Protein AF-A0A3N5LEY4-F1 (afdb_monomer_lite)

Secondary structure (DSSP, 8-state):
----------------PPTTHHHHHHHHHHHHHHHHHHHH--HHHHHHHHHHH--

Radius of gyration: 17.39 Å; chains: 1; bounding box: 45×21×46 Å

Structure (mmCIF, N/CA/C/O backbone):
data_AF-A0A3N5LEY4-F1
#
_entry.id   AF-A0A3N5LEY4-F1
#
loop_
_atom_site.group_PDB
_atom_site.id
_atom_site.type_symbol
_atom_site.label_atom_id
_atom_site.label_alt_id
_atom_site.label_comp_id
_atom_site.label_asym_id
_atom_site.label_entity_id
_atom_site.label_seq_id
_atom_site.pdbx_PDB_ins_code
_atom_site.Cartn_x
_atom_site.Cartn_y
_atom_site.Cartn_z
_atom_site.occupancy
_atom_site.B_iso_or_equiv
_atom_site.auth_seq_id
_atom_site.auth_comp_id
_atom_site.auth_asym_id
_atom_site.auth_atom_id
_atom_site.pdbx_PDB_model_num
ATOM 1 N N . MET A 1 1 ? 33.573 -13.107 31.312 1.00 46.88 1 MET A N 1
ATOM 2 C CA . MET A 1 1 ? 32.259 -13.294 30.664 1.00 46.88 1 MET A CA 1
ATOM 3 C C . MET A 1 1 ? 31.931 -12.018 29.895 1.00 46.88 1 MET A C 1
ATOM 5 O O . MET A 1 1 ? 31.327 -11.122 30.461 1.00 46.88 1 MET A O 1
ATOM 9 N N . ALA A 1 2 ? 32.444 -11.870 28.671 1.00 42.06 2 ALA A N 1
ATOM 10 C CA . ALA A 1 2 ? 32.192 -10.697 27.832 1.00 42.06 2 ALA A CA 1
ATOM 11 C C . ALA A 1 2 ? 31.190 -11.104 26.749 1.00 42.06 2 ALA A C 1
ATOM 13 O O . ALA A 1 2 ? 31.535 -11.827 25.817 1.00 42.06 2 ALA A O 1
ATOM 14 N N . THR A 1 3 ? 29.932 -10.718 26.936 1.00 57.56 3 THR A N 1
ATOM 15 C CA . THR A 1 3 ? 28.862 -10.961 25.969 1.00 57.56 3 THR A CA 1
ATOM 16 C C . THR A 1 3 ? 29.079 -10.028 24.784 1.00 57.56 3 THR A C 1
ATOM 18 O O . THR A 1 3 ? 28.916 -8.816 24.896 1.00 57.56 3 THR A O 1
ATOM 21 N N . ASN A 1 4 ? 29.503 -10.599 23.660 1.00 60.22 4 ASN A N 1
ATOM 22 C CA . ASN A 1 4 ? 29.686 -9.892 22.403 1.00 60.22 4 ASN A CA 1
ATOM 23 C C . ASN A 1 4 ? 28.298 -9.596 21.807 1.00 60.22 4 ASN A C 1
ATOM 25 O O . ASN A 1 4 ? 27.669 -10.478 21.223 1.00 60.22 4 ASN A O 1
ATOM 29 N N . CYS A 1 5 ? 27.790 -8.378 22.003 1.00 62.31 5 CYS A N 1
ATOM 30 C CA . CYS A 1 5 ? 26.568 -7.902 21.356 1.00 62.31 5 CYS A CA 1
ATOM 31 C C . CYS A 1 5 ? 26.832 -7.733 19.853 1.00 62.31 5 CYS A C 1
ATOM 33 O O . CYS A 1 5 ? 27.338 -6.701 19.415 1.00 62.31 5 CYS A O 1
ATOM 35 N N . LEU A 1 6 ? 26.512 -8.756 19.059 1.00 64.25 6 LEU A N 1
ATOM 36 C CA . LEU A 1 6 ? 26.458 -8.654 17.603 1.00 64.25 6 LEU A CA 1
ATOM 37 C C . LEU A 1 6 ? 25.309 -7.715 17.225 1.00 64.25 6 LEU A C 1
ATOM 39 O O . LEU A 1 6 ? 24.143 -8.106 17.216 1.00 64.25 6 LEU A O 1
ATOM 43 N N . ALA A 1 7 ? 25.647 -6.462 16.931 1.00 61.59 7 ALA A N 1
ATOM 44 C CA . ALA A 1 7 ? 24.769 -5.574 16.194 1.00 61.59 7 ALA A CA 1
ATOM 45 C C . ALA A 1 7 ? 24.489 -6.228 14.835 1.00 61.59 7 ALA A C 1
ATOM 47 O O . ALA A 1 7 ? 25.403 -6.425 14.034 1.00 61.59 7 ALA A O 1
ATOM 48 N N . ILE A 1 8 ? 23.233 -6.601 14.596 1.00 65.75 8 ILE A N 1
ATOM 49 C CA . ILE A 1 8 ? 22.755 -7.022 13.281 1.00 65.75 8 ILE A CA 1
ATOM 50 C C . ILE A 1 8 ? 22.917 -5.810 12.362 1.00 65.75 8 ILE A C 1
ATOM 52 O O . ILE A 1 8 ? 22.099 -4.894 12.360 1.00 65.75 8 ILE A O 1
ATOM 56 N N . GLN A 1 9 ? 24.024 -5.764 11.624 1.00 61.59 9 GLN A N 1
ATOM 57 C CA . GLN A 1 9 ? 24.170 -4.849 10.505 1.00 61.59 9 GLN A CA 1
ATOM 58 C C . GLN A 1 9 ? 23.250 -5.367 9.401 1.00 61.59 9 GLN A C 1
ATOM 60 O O . GLN A 1 9 ? 23.579 -6.325 8.705 1.00 61.59 9 GLN A O 1
ATOM 65 N N . ALA A 1 10 ? 22.068 -4.763 9.278 1.00 61.41 10 ALA A N 1
ATOM 66 C CA . ALA A 1 10 ? 21.207 -4.965 8.126 1.00 61.41 10 ALA A CA 1
ATOM 67 C C . ALA A 1 10 ? 21.936 -4.399 6.899 1.00 61.41 10 ALA A C 1
ATOM 69 O O . ALA A 1 10 ? 21.973 -3.187 6.688 1.00 61.41 10 ALA A O 1
ATOM 70 N N . ALA A 1 11 ? 22.584 -5.269 6.122 1.00 63.12 11 ALA A N 1
ATOM 71 C CA . ALA A 1 11 ? 23.046 -4.898 4.794 1.00 63.12 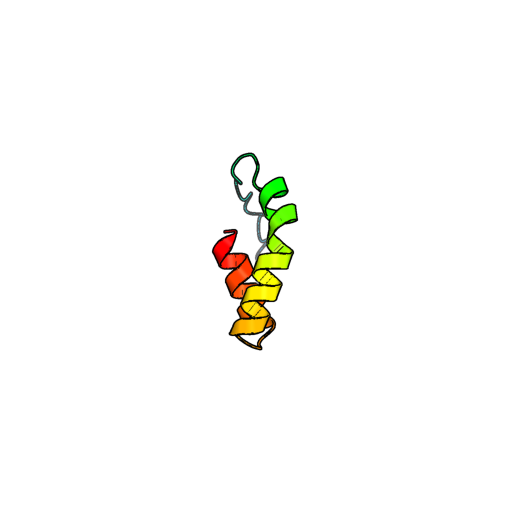11 ALA A CA 1
ATOM 72 C C . ALA A 1 11 ? 21.813 -4.461 3.982 1.00 63.12 11 ALA A C 1
ATOM 74 O O . ALA A 1 11 ? 20.804 -5.169 4.023 1.00 6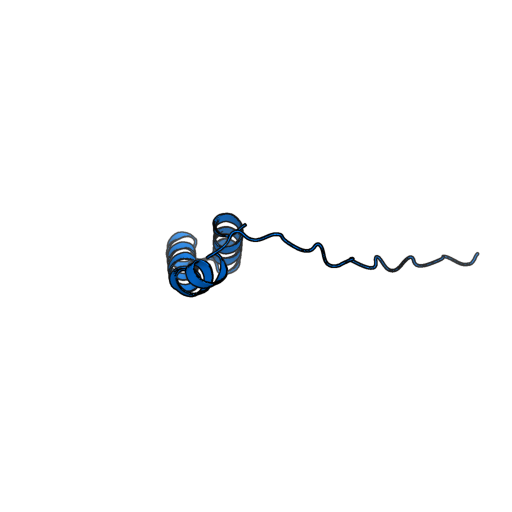3.12 11 ALA A O 1
ATOM 75 N N . PRO A 1 12 ? 21.843 -3.315 3.279 1.00 64.62 12 PRO A N 1
ATOM 76 C CA . PRO A 1 12 ? 20.711 -2.895 2.470 1.00 64.62 12 PRO A CA 1
ATOM 77 C C . PRO A 1 12 ? 20.519 -3.922 1.355 1.00 64.62 12 PRO A C 1
ATOM 79 O O . PRO A 1 12 ? 21.325 -4.009 0.428 1.00 64.62 12 PRO A O 1
ATOM 82 N N . THR A 1 13 ? 19.470 -4.735 1.461 1.00 68.12 13 THR A N 1
ATOM 83 C CA . THR A 1 13 ? 19.049 -5.622 0.382 1.00 68.12 13 THR A CA 1
ATOM 84 C C . THR A 1 13 ? 18.660 -4.726 -0.784 1.00 68.12 13 THR A C 1
ATOM 86 O O . THR A 1 13 ? 17.654 -4.021 -0.718 1.00 68.12 13 THR A O 1
ATOM 89 N N . ALA A 1 14 ? 19.488 -4.680 -1.827 1.00 69.50 14 ALA A N 1
ATOM 90 C CA . ALA A 1 14 ? 19.174 -3.925 -3.029 1.00 69.50 14 ALA A CA 1
ATOM 91 C C . ALA A 1 14 ? 17.954 -4.579 -3.692 1.00 69.50 14 ALA A C 1
ATOM 93 O O . ALA A 1 14 ? 18.070 -5.621 -4.336 1.00 69.50 14 ALA A O 1
ATOM 94 N N . VAL A 1 15 ? 16.774 -3.998 -3.473 1.00 75.50 15 VAL A N 1
ATOM 95 C CA . VAL A 1 15 ? 15.529 -4.460 -4.087 1.00 75.50 15 VAL A CA 1
ATOM 96 C C . VAL A 1 15 ? 15.608 -4.124 -5.574 1.00 75.50 15 VAL A C 1
ATOM 98 O O . VAL A 1 15 ? 15.586 -2.953 -5.960 1.00 75.50 15 VAL A O 1
ATOM 101 N N . ILE A 1 16 ? 15.764 -5.149 -6.414 1.00 82.88 16 ILE A N 1
ATOM 102 C CA . ILE A 1 16 ? 15.730 -4.991 -7.869 1.00 82.88 16 ILE A CA 1
ATOM 103 C C . ILE A 1 16 ? 14.282 -4.700 -8.241 1.00 82.88 16 ILE A C 1
ATOM 105 O O . ILE A 1 16 ? 13.422 -5.565 -8.104 1.00 82.88 16 ILE A O 1
ATOM 109 N N . ARG A 1 17 ? 14.016 -3.478 -8.702 1.00 86.19 17 ARG A N 1
ATOM 110 C CA . ARG A 1 17 ? 12.685 -3.067 -9.147 1.00 86.19 17 ARG A CA 1
ATOM 111 C C . ARG A 1 17 ? 12.597 -3.093 -10.669 1.00 86.19 17 ARG A C 1
ATOM 113 O O . ARG A 1 17 ? 13.592 -2.789 -11.334 1.00 86.19 17 ARG A O 1
ATOM 120 N N . PRO A 1 18 ? 11.441 -3.474 -11.232 1.00 90.00 18 PRO A N 1
ATOM 121 C CA . PRO A 1 18 ? 11.262 -3.471 -12.673 1.00 90.00 18 PRO A CA 1
ATOM 122 C C . PRO A 1 18 ? 11.355 -2.037 -13.230 1.00 90.00 18 PRO A C 1
ATOM 124 O O . PRO A 1 18 ? 11.069 -1.071 -12.515 1.00 90.00 18 PRO A O 1
ATOM 127 N N . PRO A 1 19 ? 11.736 -1.870 -14.508 1.00 94.00 19 PRO A N 1
ATOM 128 C CA . PRO A 1 19 ? 11.659 -0.574 -15.177 1.00 94.00 19 PRO A CA 1
ATOM 129 C C . PRO A 1 19 ? 10.241 0.005 -15.085 1.00 94.00 19 PRO A C 1
ATOM 131 O O . PRO A 1 19 ? 9.271 -0.733 -15.248 1.00 94.00 19 PRO A O 1
ATOM 134 N N . GLY A 1 20 ? 10.112 1.309 -14.841 1.00 93.19 20 GLY A N 1
ATOM 135 C CA . GLY A 1 20 ? 8.802 1.961 -14.724 1.00 93.19 20 GLY A CA 1
ATOM 136 C C . GLY A 1 20 ? 8.143 1.848 -13.343 1.00 93.19 20 GLY A C 1
ATOM 137 O O . GLY A 1 20 ? 7.047 2.370 -13.148 1.00 93.19 20 GLY A O 1
ATOM 138 N N . PHE A 1 21 ? 8.766 1.147 -12.385 1.00 94.62 21 PHE A N 1
ATOM 139 C CA . PHE A 1 21 ? 8.191 0.967 -11.051 1.00 94.62 21 PHE A CA 1
ATOM 140 C C . PHE A 1 21 ? 7.956 2.298 -10.337 1.00 94.62 21 PHE A C 1
ATOM 142 O O . PHE A 1 21 ? 6.902 2.490 -9.743 1.00 94.62 21 PHE A O 1
ATOM 149 N N . GLU A 1 22 ? 8.937 3.202 -10.366 1.00 94.56 22 GLU A N 1
ATOM 150 C CA . GLU A 1 22 ? 8.849 4.483 -9.658 1.00 94.56 22 GLU A CA 1
ATOM 151 C C . GLU A 1 22 ? 7.730 5.352 -10.230 1.00 94.56 22 GLU A C 1
ATOM 153 O O . GLU A 1 22 ? 6.976 5.966 -9.481 1.00 94.56 22 GLU A O 1
ATOM 158 N N . GLU A 1 23 ? 7.568 5.370 -11.551 1.00 96.62 23 GLU A N 1
ATOM 159 C CA . GLU A 1 23 ? 6.478 6.074 -12.217 1.00 96.62 23 GLU A CA 1
ATOM 160 C C . GLU A 1 23 ? 5.115 5.509 -11.792 1.00 96.62 23 GLU A C 1
ATOM 162 O O . GLU A 1 23 ? 4.255 6.265 -11.342 1.00 96.62 23 GLU A O 1
ATOM 16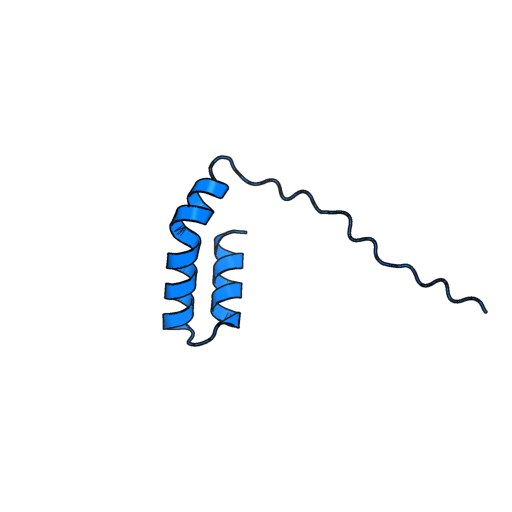7 N N . LEU A 1 24 ? 4.946 4.181 -11.835 1.00 96.38 24 LEU A N 1
ATOM 168 C CA . LEU A 1 24 ? 3.715 3.513 -11.396 1.00 96.38 24 LEU A CA 1
ATOM 169 C C . LEU A 1 24 ? 3.429 3.739 -9.906 1.00 96.38 24 LEU A C 1
ATOM 171 O O . LEU A 1 24 ? 2.289 3.998 -9.520 1.00 96.38 24 LEU A O 1
ATOM 175 N N . TYR A 1 25 ? 4.450 3.650 -9.057 1.00 96.38 25 TYR A N 1
ATOM 176 C CA . TYR A 1 25 ? 4.307 3.863 -7.622 1.00 96.38 25 TYR A CA 1
ATOM 177 C C . TYR A 1 25 ? 3.863 5.296 -7.325 1.00 96.38 25 TYR A C 1
ATOM 179 O O . TYR A 1 25 ? 2.897 5.506 -6.591 1.00 96.38 25 TYR A O 1
ATOM 187 N N . ASN A 1 26 ? 4.514 6.289 -7.930 1.00 97.00 26 ASN A N 1
ATOM 188 C CA . ASN A 1 26 ? 4.164 7.693 -7.732 1.00 97.00 26 ASN A CA 1
ATOM 189 C C . ASN A 1 26 ? 2.766 8.031 -8.273 1.00 97.00 26 ASN A C 1
ATOM 191 O O . ASN A 1 26 ? 2.063 8.836 -7.667 1.00 97.00 26 ASN A O 1
ATOM 195 N N . GLU A 1 27 ? 2.340 7.403 -9.371 1.00 98.25 27 GLU A N 1
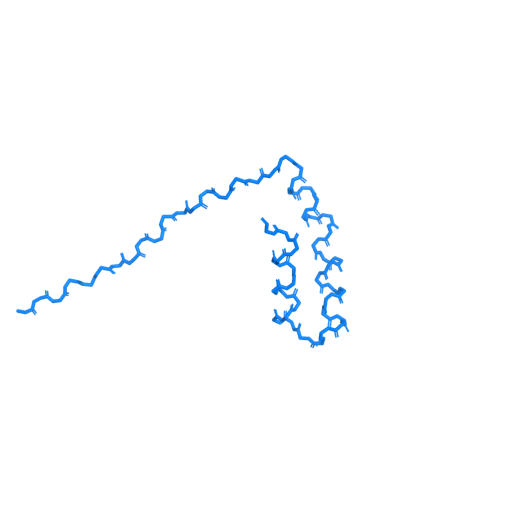ATOM 196 C CA . GLU A 1 27 ? 1.018 7.634 -9.961 1.00 98.25 27 GLU A CA 1
ATOM 197 C C . GLU A 1 27 ? -0.121 6.986 -9.150 1.00 98.25 27 GLU A C 1
ATOM 199 O O . GLU A 1 27 ? -1.181 7.592 -8.975 1.00 98.25 27 GLU A O 1
ATOM 204 N N . TYR A 1 28 ? 0.081 5.772 -8.620 1.00 98.25 28 TYR A N 1
ATOM 205 C CA . TYR A 1 28 ? -1.018 4.961 -8.076 1.00 98.25 28 TYR A CA 1
ATOM 206 C C . TYR A 1 28 ? -1.000 4.748 -6.555 1.00 98.25 28 TYR A C 1
ATOM 208 O O . TYR A 1 28 ? -2.047 4.401 -5.997 1.00 98.25 28 TYR A O 1
ATOM 216 N N . SER A 1 29 ? 0.119 4.978 -5.860 1.00 97.75 29 SER A N 1
ATOM 217 C CA . SER A 1 29 ? 0.249 4.690 -4.417 1.00 97.75 29 SER A CA 1
ATOM 218 C C . SER A 1 29 ? -0.815 5.380 -3.556 1.00 97.75 29 SER A C 1
ATOM 220 O O . SER A 1 29 ? -1.444 4.732 -2.717 1.00 97.75 29 SER A O 1
ATOM 222 N N . GLU A 1 30 ? -1.107 6.664 -3.794 1.00 98.25 30 GLU A N 1
ATOM 223 C CA . GLU A 1 30 ? -2.141 7.384 -3.038 1.00 98.25 30 GLU A CA 1
ATOM 224 C C . GLU A 1 30 ? -3.539 6.793 -3.281 1.00 98.25 30 GLU A C 1
ATOM 226 O O . GLU A 1 30 ? -4.322 6.613 -2.344 1.00 98.25 30 GLU A O 1
ATOM 231 N N . THR A 1 31 ? -3.859 6.457 -4.532 1.00 98.50 31 THR A N 1
ATOM 232 C CA . THR A 1 31 ? -5.161 5.886 -4.897 1.00 98.50 31 THR A CA 1
ATOM 233 C C . THR A 1 31 ? -5.366 4.528 -4.233 1.00 98.50 31 THR A C 1
ATOM 235 O O . THR A 1 31 ? -6.430 4.285 -3.653 1.00 98.50 31 THR A O 1
ATOM 238 N N . VAL A 1 32 ? -4.344 3.667 -4.253 1.00 98.19 32 VAL A N 1
ATOM 239 C CA . VAL A 1 32 ? -4.360 2.357 -3.587 1.00 98.19 32 VAL A CA 1
ATOM 240 C C . VAL A 1 32 ? -4.520 2.528 -2.080 1.00 98.19 32 VAL A C 1
ATOM 242 O O . VAL A 1 32 ? -5.461 1.978 -1.510 1.00 98.19 32 VAL A O 1
ATOM 245 N N . TYR A 1 33 ? -3.690 3.359 -1.444 1.00 98.56 33 TYR A N 1
ATOM 246 C CA . TYR A 1 33 ? -3.758 3.598 -0.001 1.00 98.56 33 TYR A CA 1
ATOM 247 C C . TYR A 1 33 ? -5.124 4.138 0.436 1.00 98.56 33 TYR A C 1
ATOM 249 O O . TYR A 1 33 ? -5.736 3.632 1.378 1.00 98.56 33 TYR A O 1
ATOM 257 N N . ARG A 1 34 ? -5.655 5.153 -0.258 1.00 98.38 34 ARG A N 1
ATOM 258 C CA . ARG A 1 34 ? -6.962 5.741 0.077 1.00 98.38 34 ARG A CA 1
ATOM 259 C C . ARG A 1 34 ? -8.100 4.751 -0.121 1.00 98.38 34 ARG A C 1
ATOM 261 O O . ARG A 1 34 ? -9.063 4.780 0.645 1.00 98.38 34 ARG A O 1
ATOM 268 N N . THR A 1 35 ? -8.005 3.898 -1.134 1.00 98.62 35 THR A N 1
ATOM 269 C CA . THR A 1 35 ? -8.997 2.851 -1.392 1.00 98.62 35 THR A CA 1
ATOM 270 C C . THR A 1 35 ? -8.942 1.786 -0.305 1.00 98.62 35 THR A C 1
ATOM 272 O O . THR A 1 35 ? -9.970 1.500 0.305 1.00 98.62 35 THR A O 1
ATOM 275 N N . ALA A 1 36 ? -7.748 1.287 0.019 1.00 98.50 36 ALA A N 1
ATOM 276 C CA . ALA A 1 36 ? -7.544 0.327 1.095 1.00 98.50 36 ALA A CA 1
ATOM 277 C C . ALA A 1 36 ? -8.056 0.888 2.429 1.00 98.50 36 ALA A C 1
ATOM 279 O O . A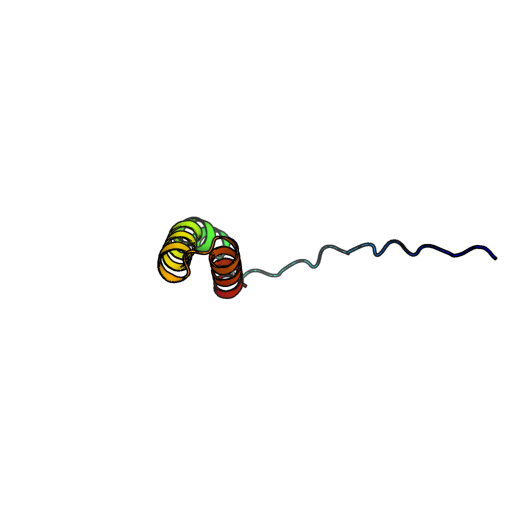LA A 1 36 ? -8.897 0.267 3.066 1.00 98.50 36 ALA A O 1
ATOM 280 N N . ARG A 1 37 ? -7.693 2.127 2.781 1.00 98.56 37 ARG A N 1
ATOM 281 C CA . ARG A 1 37 ? -8.139 2.784 4.019 1.00 98.56 37 ARG A CA 1
ATOM 282 C C . ARG A 1 37 ? -9.652 2.987 4.095 1.00 98.56 37 ARG A C 1
ATOM 284 O O . ARG A 1 37 ? -10.214 2.942 5.185 1.00 98.56 37 ARG A O 1
ATOM 291 N N . ARG A 1 38 ? -10.329 3.220 2.966 1.00 98.38 38 ARG A N 1
ATOM 292 C CA . ARG A 1 38 ? -11.801 3.308 2.920 1.00 98.38 38 ARG A CA 1
ATOM 293 C C . ARG A 1 38 ? -12.473 1.962 3.177 1.00 98.38 38 ARG A C 1
ATOM 295 O O . ARG A 1 38 ? -13.549 1.948 3.761 1.00 98.38 38 ARG A O 1
ATOM 302 N N . ILE A 1 39 ? -11.861 0.870 2.730 1.00 98.31 39 ILE A N 1
ATOM 303 C CA . ILE A 1 39 ? -12.399 -0.486 2.879 1.00 98.31 39 ILE A CA 1
ATOM 304 C C . ILE A 1 39 ? -12.091 -1.038 4.275 1.00 98.31 39 ILE A C 1
ATOM 306 O O . ILE A 1 39 ? -12.983 -1.566 4.932 1.00 98.31 39 ILE A O 1
ATOM 310 N N . THR A 1 40 ? -10.848 -0.900 4.740 1.00 97.88 40 THR A N 1
ATOM 311 C CA . THR A 1 40 ? -10.386 -1.462 6.018 1.00 97.88 40 THR A CA 1
ATOM 312 C C . THR A 1 40 ? -10.743 -0.584 7.215 1.00 97.88 40 THR A C 1
ATOM 314 O O . THR A 1 40 ? -10.832 -1.077 8.334 1.00 97.88 40 THR A O 1
ATOM 317 N N . GLY A 1 41 ? -10.898 0.732 7.020 1.00 98.06 41 GLY A N 1
ATOM 318 C CA . GLY A 1 41 ? -11.038 1.704 8.111 1.00 98.06 41 GLY A CA 1
ATOM 319 C C . GLY A 1 41 ? -9.774 1.877 8.969 1.00 98.06 41 GLY A C 1
ATOM 320 O O . GLY A 1 41 ? -9.766 2.690 9.893 1.00 98.06 41 GLY A O 1
ATOM 321 N N . SER A 1 42 ? -8.697 1.158 8.651 1.00 98.12 42 SER A N 1
ATOM 322 C CA . SER A 1 42 ? -7.467 1.056 9.432 1.00 98.12 42 SER A CA 1
ATOM 323 C C . SER A 1 42 ? -6.285 1.540 8.603 1.00 98.12 42 SER A C 1
ATOM 325 O O . SER A 1 42 ? -6.080 1.112 7.467 1.00 98.12 42 SER A O 1
ATOM 327 N N . ALA A 1 43 ? -5.509 2.468 9.164 1.00 97.88 43 ALA A N 1
ATOM 328 C CA . ALA A 1 43 ? -4.330 3.008 8.491 1.00 97.88 43 ALA A CA 1
ATOM 329 C C . ALA A 1 43 ? -3.215 1.961 8.354 1.00 97.88 43 ALA A C 1
ATOM 331 O O . ALA A 1 43 ? -2.558 1.938 7.319 1.00 97.88 43 ALA A O 1
ATOM 332 N N . ALA A 1 44 ? -3.048 1.096 9.361 1.00 98.12 44 ALA A N 1
ATOM 333 C CA . ALA A 1 44 ? -2.050 0.029 9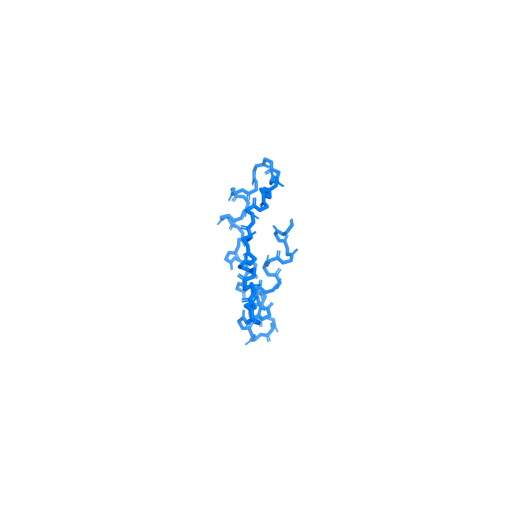.347 1.00 98.12 44 ALA A CA 1
ATOM 334 C C . ALA A 1 44 ? -2.369 -1.012 8.265 1.00 98.12 44 ALA A C 1
ATOM 336 O O . ALA A 1 44 ? -1.512 -1.331 7.450 1.00 98.12 44 ALA A O 1
ATOM 337 N N . ASP A 1 45 ? -3.629 -1.451 8.180 1.00 98.06 45 ASP A N 1
ATOM 338 C CA . ASP A 1 45 ? -4.040 -2.421 7.156 1.00 98.06 45 ASP A CA 1
ATOM 339 C C . ASP A 1 45 ? -3.981 -1.812 5.746 1.00 98.06 45 ASP A C 1
ATOM 341 O O . ASP A 1 45 ? -3.711 -2.499 4.768 1.00 98.06 45 ASP A O 1
ATOM 345 N N . ALA A 1 46 ? -4.210 -0.501 5.616 1.00 98.50 46 ALA A N 1
ATOM 346 C CA . ALA A 1 46 ? -4.070 0.188 4.335 1.00 98.50 46 ALA A CA 1
ATOM 347 C C . ALA A 1 46 ? -2.613 0.284 3.865 1.00 98.50 46 ALA A C 1
ATOM 349 O O . ALA A 1 46 ? -2.351 0.226 2.663 1.00 98.50 46 ALA A O 1
ATOM 350 N N . GLU A 1 47 ? -1.678 0.445 4.799 1.00 98.00 47 GLU A N 1
ATOM 351 C CA . GLU A 1 47 ? -0.246 0.443 4.512 1.00 98.00 47 GLU A CA 1
ATOM 352 C C . GLU A 1 47 ? 0.242 -0.958 4.131 1.00 98.00 47 GLU A C 1
ATOM 354 O O . GLU A 1 47 ? 0.950 -1.093 3.138 1.00 98.00 47 GLU A O 1
ATOM 359 N N . ASP A 1 48 ? -0.202 -1.997 4.842 1.00 97.94 48 ASP A N 1
ATOM 360 C CA . ASP A 1 48 ? 0.122 -3.393 4.520 1.00 97.94 48 ASP A CA 1
ATOM 361 C C . ASP A 1 48 ? -0.374 -3.792 3.119 1.00 97.94 48 ASP A C 1
ATOM 363 O O . ASP A 1 48 ? 0.369 -4.358 2.313 1.00 97.94 48 ASP A O 1
ATOM 367 N N . VAL A 1 49 ? -1.605 -3.400 2.770 1.00 98.00 49 VAL A N 1
ATOM 368 C CA . VAL A 1 49 ? -2.146 -3.599 1.417 1.00 98.00 49 VAL A CA 1
ATOM 369 C C . VAL A 1 49 ? -1.336 -2.829 0.376 1.00 98.00 49 VAL A C 1
ATOM 371 O O . VAL A 1 49 ? -1.019 -3.389 -0.672 1.00 98.00 49 VAL A O 1
ATOM 374 N N . LEU A 1 50 ? -0.987 -1.562 0.638 1.00 97.81 50 LEU A N 1
ATOM 375 C CA . LEU A 1 50 ? -0.155 -0.776 -0.275 1.00 97.81 50 LEU A CA 1
ATOM 376 C C . LEU A 1 50 ? 1.192 -1.469 -0.512 1.00 97.81 50 LEU A C 1
ATOM 378 O O . LEU A 1 50 ? 1.592 -1.636 -1.661 1.00 97.81 50 LEU A O 1
ATOM 382 N N . GLN A 1 51 ? 1.869 -1.898 0.553 1.00 95.06 51 GLN A N 1
ATOM 383 C CA . GLN A 1 51 ? 3.148 -2.593 0.442 1.00 95.06 51 GLN A CA 1
ATOM 384 C C . GLN A 1 51 ? 2.997 -3.896 -0.344 1.00 95.06 51 GLN A C 1
ATOM 386 O O . GLN A 1 51 ? 3.759 -4.113 -1.274 1.00 95.06 51 GLN A O 1
ATOM 391 N N . THR A 1 52 ? 1.977 -4.708 -0.058 1.00 95.81 52 THR A N 1
ATOM 392 C CA . THR A 1 52 ? 1.731 -5.989 -0.745 1.00 95.81 52 THR A CA 1
ATOM 393 C C . THR A 1 52 ? 1.452 -5.822 -2.243 1.00 95.81 52 THR A C 1
ATOM 395 O O . THR A 1 52 ? 1.844 -6.668 -3.040 1.00 95.81 52 THR A O 1
ATOM 398 N N . VAL A 1 53 ? 0.779 -4.742 -2.649 1.00 95.69 53 VAL A N 1
ATOM 399 C CA . VAL A 1 53 ? 0.479 -4.461 -4.066 1.00 95.69 53 VAL A CA 1
ATOM 400 C C . VAL A 1 53 ? 1.727 -4.040 -4.850 1.00 95.69 53 VAL A C 1
ATOM 402 O O . VAL A 1 53 ? 1.803 -4.300 -6.049 1.00 95.69 53 VAL A O 1
ATOM 405 N N . PHE A 1 54 ? 2.685 -3.383 -4.192 1.00 93.12 54 PHE A N 1
ATOM 406 C CA . PHE A 1 54 ? 3.883 -2.812 -4.817 1.00 93.12 54 PHE A CA 1
ATOM 407 C C . PHE A 1 54 ? 5.185 -3.555 -4.470 1.00 93.12 54 PHE A C 1
ATOM 409 O O . PHE A 1 54 ? 6.266 -3.037 -4.748 1.00 93.12 54 PHE A O 1
ATOM 416 N N . LEU A 1 55 ? 5.105 -4.735 -3.856 1.00 86.50 55 LEU A N 1
ATOM 417 C CA . LEU A 1 55 ? 6.258 -5.593 -3.571 1.00 86.50 55 LEU A CA 1
ATOM 418 C C . LEU A 1 55 ? 6.661 -6.402 -4.810 1.00 86.50 55 LEU A C 1
ATOM 420 O O . LEU A 1 55 ? 7.878 -6.446 -5.101 1.00 86.50 55 LEU A O 1
#

Sequence (55 aa):
MATNCLAIQAAPTAVIRPPGFEELYNEYSETVYRTARRITGSAADAEDVLQTVFL

Foldseek 3Di:
DDPPPPDPPPDPPPPDADPCLVVCCVVCLVVQLVVQCVVVVDNVRSVVRSVVVSD

pLDDT: mean 86.72, std 16.22, range [42.06, 98.62]